Protein AF-A0A8J4WD47-F1 (afdb_monomer_lite)

Sequence (115 aa):
MLVILFPITVGAIWGCTNVLMKYSKTNLQFIFYLLLNQCGSVLFVWGLSNLSKMVLPLANAVTLMVSALLAFCFCDERIGKSGFIGLILLCIGVFLLSGASLSPARRLKNTRNPL

Secondary structure (DSSP, 8-state):
-HHHHHHHHHHHHHHHHHHHHHT-SSHHHHHHHHHHHHHHHHHHHHHHHHS-TTHHHHHHHHHHHHHHHHHHHHS-----HHHHHHHHHHHHHHHHHHHHHHHHHHHHHHSS---

pLDDT: mean 82.19, std 11.93, range [52.97, 94.31]

Foldseek 3Di:
DCLQVQLLVLLLLLLVLVLQLVVPPDPVSNVVSVVSNVVSVVSLVVSPVPDDVLSVVLSPLSSLLNNLVCCVPPVVPDQDPVNVVVNVVSVVVNVVSVVVVCVVVVVVVCVVDDD

Radius of gyration: 17.12 Å; chains: 1; bounding box: 35×29×53 Å

Structure (mmCIF, N/CA/C/O backbone):
data_AF-A0A8J4WD47-F1
#
_entry.id   AF-A0A8J4WD47-F1
#
loop_
_atom_site.group_PDB
_atom_site.id
_atom_site.type_symbol
_atom_site.label_atom_id
_atom_site.label_alt_id
_atom_site.label_comp_id
_atom_site.label_asym_id
_atom_site.label_entity_id
_atom_site.label_seq_id
_atom_site.pdbx_PDB_ins_code
_atom_site.Cartn_x
_atom_site.Cartn_y
_atom_site.Cartn_z
_atom_site.occupancy
_atom_site.B_iso_or_equiv
_atom_site.auth_seq_id
_atom_site.auth_comp_id
_atom_site.auth_asym_id
_atom_site.auth_atom_id
_atom_site.pdbx_PDB_model_num
ATOM 1 N N . MET A 1 1 ? 1.437 -0.250 -21.209 1.00 61.16 1 MET A N 1
ATOM 2 C CA . MET A 1 1 ? 0.311 0.177 -20.349 1.00 61.16 1 MET A CA 1
ATOM 3 C C . MET A 1 1 ? 0.075 -0.807 -19.201 1.00 61.16 1 MET A C 1
ATOM 5 O O . MET A 1 1 ? 0.215 -0.401 -18.056 1.00 61.16 1 MET A O 1
ATOM 9 N N . LEU A 1 2 ? -0.155 -2.100 -19.483 1.00 69.44 2 LEU A N 1
ATOM 10 C CA . LEU A 1 2 ? -0.354 -3.157 -18.467 1.00 69.44 2 LEU A CA 1
ATOM 11 C C . LEU A 1 2 ? 0.762 -3.263 -17.411 1.00 69.44 2 LEU A C 1
ATOM 13 O O . LEU A 1 2 ? 0.465 -3.403 -16.234 1.00 69.44 2 LEU A O 1
ATOM 17 N N . VAL A 1 3 ? 2.030 -3.105 -17.807 1.00 69.44 3 VAL A N 1
ATOM 18 C CA . VAL A 1 3 ? 3.202 -3.194 -16.907 1.00 69.44 3 VAL A CA 1
ATOM 19 C C . VAL A 1 3 ? 3.177 -2.169 -15.761 1.00 69.44 3 VAL A C 1
ATOM 21 O O . VAL A 1 3 ? 3.761 -2.419 -14.715 1.00 69.44 3 VAL A O 1
ATOM 24 N N . ILE A 1 4 ? 2.504 -1.029 -15.946 1.00 74.31 4 ILE A N 1
ATOM 25 C CA . ILE A 1 4 ? 2.388 0.035 -14.934 1.00 74.31 4 ILE A CA 1
ATOM 26 C C . ILE A 1 4 ? 1.034 -0.056 -14.228 1.00 74.31 4 ILE A C 1
ATOM 28 O O . ILE A 1 4 ? 0.962 0.046 -13.009 1.00 74.31 4 ILE A O 1
ATOM 32 N N . LEU A 1 5 ? -0.040 -0.293 -14.984 1.00 81.12 5 LEU A N 1
ATOM 33 C CA . LEU A 1 5 ? -1.388 -0.382 -14.430 1.00 81.12 5 LEU A CA 1
ATOM 34 C C . LEU A 1 5 ? -1.520 -1.542 -13.430 1.00 81.12 5 LEU A C 1
ATOM 36 O O . LEU A 1 5 ? -2.116 -1.377 -12.372 1.00 81.12 5 LEU A O 1
ATOM 40 N N . PHE A 1 6 ? -0.912 -2.689 -13.736 1.00 86.94 6 PHE A N 1
ATOM 41 C CA . PHE A 1 6 ? -0.976 -3.883 -12.900 1.00 86.94 6 PHE A CA 1
ATOM 42 C C . PHE A 1 6 ? -0.421 -3.666 -11.475 1.00 86.94 6 PHE A C 1
ATOM 44 O O . PHE A 1 6 ? -1.183 -3.817 -10.518 1.00 86.94 6 PHE A O 1
ATOM 51 N N . PRO A 1 7 ? 0.844 -3.239 -11.280 1.00 86.06 7 PRO A N 1
ATOM 52 C CA . PRO A 1 7 ? 1.370 -2.960 -9.943 1.00 86.06 7 PRO A CA 1
ATOM 53 C C . PRO A 1 7 ? 0.626 -1.836 -9.215 1.00 86.06 7 PRO A C 1
ATOM 55 O O . PRO A 1 7 ? 0.540 -1.884 -7.992 1.00 86.06 7 PRO A O 1
ATOM 58 N N . ILE A 1 8 ? 0.049 -0.861 -9.932 1.00 87.88 8 ILE A N 1
ATOM 59 C CA . ILE A 1 8 ? -0.803 0.167 -9.311 1.00 87.88 8 ILE A CA 1
ATOM 60 C C . ILE A 1 8 ? -2.066 -0.469 -8.724 1.00 87.88 8 ILE A C 1
ATOM 62 O O . ILE A 1 8 ? -2.389 -0.212 -7.569 1.00 87.88 8 ILE A O 1
ATOM 66 N N . THR A 1 9 ? -2.758 -1.324 -9.484 1.00 89.31 9 THR A N 1
ATOM 67 C CA . THR A 1 9 ? -3.974 -1.994 -8.994 1.00 89.31 9 THR A CA 1
ATOM 68 C C . THR A 1 9 ? -3.692 -2.910 -7.806 1.00 89.31 9 THR A C 1
ATOM 70 O O . THR A 1 9 ? -4.371 -2.808 -6.788 1.00 89.31 9 THR A O 1
ATOM 73 N N . VAL A 1 10 ? -2.651 -3.745 -7.887 1.00 92.06 10 VAL A N 1
ATOM 74 C CA . VAL A 1 10 ? -2.255 -4.639 -6.789 1.00 92.06 10 VAL A CA 1
ATOM 75 C C . VAL A 1 10 ? -1.834 -3.840 -5.557 1.00 92.06 10 VAL A C 1
ATOM 77 O O . VAL A 1 10 ? -2.285 -4.134 -4.453 1.00 92.06 10 VAL A O 1
ATOM 80 N N . GLY A 1 11 ? -1.016 -2.802 -5.743 1.00 91.81 11 GLY A N 1
ATOM 81 C CA . GLY A 1 11 ? -0.574 -1.956 -4.642 1.00 91.81 11 GLY A CA 1
ATOM 82 C C . GLY A 1 11 ? -1.728 -1.205 -3.979 1.00 91.81 11 GLY A C 1
ATOM 83 O O . GLY A 1 11 ? -1.768 -1.100 -2.758 1.00 91.81 11 GLY A O 1
ATOM 84 N N . ALA A 1 12 ? -2.708 -0.732 -4.750 1.00 91.44 12 ALA A N 1
ATOM 85 C CA . ALA A 1 12 ? -3.899 -0.098 -4.193 1.00 91.44 12 ALA A CA 1
ATOM 86 C C . ALA A 1 12 ? -4.753 -1.089 -3.393 1.00 91.44 12 ALA A C 1
ATOM 88 O O . ALA A 1 12 ? -5.202 -0.750 -2.300 1.00 91.44 12 ALA A O 1
ATOM 89 N N . ILE A 1 13 ? -4.924 -2.317 -3.897 1.00 93.38 13 ILE A N 1
ATOM 90 C CA . ILE A 1 13 ? -5.627 -3.384 -3.176 1.00 93.38 13 ILE A CA 1
ATOM 91 C C . ILE A 1 13 ? -4.957 -3.634 -1.824 1.00 93.38 13 ILE A C 1
ATOM 93 O O . ILE A 1 13 ? -5.626 -3.507 -0.802 1.00 93.38 13 ILE A O 1
ATOM 97 N N . TRP A 1 14 ? -3.648 -3.900 -1.810 1.00 93.88 14 TRP A N 1
ATOM 98 C CA . TRP A 1 14 ? -2.892 -4.131 -0.575 1.00 93.88 14 TRP A CA 1
ATOM 99 C C . TRP A 1 14 ? -2.915 -2.934 0.371 1.00 93.88 14 TRP A C 1
ATOM 101 O O . TRP A 1 14 ? -3.086 -3.103 1.578 1.00 93.88 14 TRP A O 1
ATOM 111 N N . GLY A 1 15 ? -2.760 -1.718 -0.155 1.00 92.31 15 GLY A N 1
ATOM 112 C CA . GLY A 1 15 ? -2.773 -0.513 0.667 1.00 92.31 15 GLY A CA 1
ATOM 113 C C . GLY A 1 15 ? -4.111 -0.324 1.379 1.00 92.31 15 GLY A C 1
ATOM 114 O O . GLY A 1 15 ? -4.149 -0.056 2.580 1.00 92.31 15 GLY A O 1
ATOM 115 N N . CYS A 1 16 ? -5.212 -0.546 0.661 1.00 91.81 16 CYS A N 1
ATOM 116 C CA . CYS A 1 16 ? -6.551 -0.480 1.229 1.00 91.81 16 CYS A CA 1
ATOM 117 C C . CYS A 1 16 ? -6.804 -1.604 2.238 1.00 91.81 16 CYS A C 1
ATOM 119 O O . CYS A 1 16 ? -7.232 -1.328 3.358 1.00 91.81 16 CYS A O 1
ATOM 121 N N . THR A 1 17 ? -6.534 -2.864 1.880 1.00 93.75 17 THR A N 1
ATOM 122 C CA . THR A 1 17 ? -6.828 -4.009 2.756 1.00 93.75 17 THR A CA 1
ATOM 123 C C . THR A 1 17 ? -6.016 -3.969 4.041 1.00 93.75 17 THR A C 1
ATOM 125 O O . THR A 1 17 ? -6.570 -4.253 5.097 1.00 93.75 17 THR A O 1
ATOM 128 N N . ASN A 1 18 ? -4.743 -3.567 3.995 1.00 91.56 18 ASN A N 1
ATOM 129 C CA . ASN A 1 18 ? -3.894 -3.502 5.188 1.00 91.56 18 ASN A CA 1
ATOM 130 C C . ASN A 1 18 ? -4.414 -2.500 6.224 1.00 91.56 18 ASN A C 1
ATOM 132 O O . ASN A 1 18 ? -4.490 -2.820 7.413 1.00 91.56 18 ASN A O 1
ATOM 136 N N . VAL A 1 19 ? -4.826 -1.312 5.781 1.00 92.06 19 VAL A N 1
ATOM 137 C CA . VAL A 1 19 ? -5.423 -0.307 6.670 1.00 92.06 19 VAL A CA 1
ATOM 138 C C . VAL A 1 19 ? -6.801 -0.768 7.145 1.00 92.06 19 VAL A C 1
ATOM 140 O O . VAL A 1 19 ? -7.073 -0.759 8.342 1.00 92.06 19 VAL A O 1
ATOM 143 N N . LEU A 1 20 ? -7.663 -1.246 6.246 1.00 90.19 20 LEU A N 1
ATOM 144 C CA . LEU A 1 20 ? -9.017 -1.676 6.610 1.00 90.19 20 LEU A CA 1
ATOM 145 C C . LEU A 1 20 ? -9.028 -2.881 7.564 1.00 90.19 20 LEU A C 1
ATOM 147 O O . LEU A 1 20 ? -9.889 -2.946 8.439 1.00 90.19 20 LEU A O 1
ATOM 151 N N . MET A 1 21 ? -8.058 -3.796 7.459 1.00 91.44 21 MET A N 1
ATOM 152 C CA . MET A 1 21 ? -7.863 -4.879 8.429 1.00 91.44 21 MET A CA 1
ATOM 153 C C . MET A 1 21 ? -7.537 -4.332 9.821 1.00 91.44 21 MET A C 1
ATOM 155 O O . MET A 1 21 ? -8.162 -4.756 10.792 1.00 91.44 21 MET A O 1
ATOM 159 N N . LYS A 1 22 ? -6.607 -3.371 9.920 1.00 89.12 22 LYS A N 1
ATOM 160 C CA . LYS A 1 22 ? -6.221 -2.731 11.191 1.00 89.12 22 LYS A CA 1
ATOM 161 C C . LYS A 1 22 ? -7.406 -2.042 11.877 1.00 89.12 22 LYS A C 1
ATOM 163 O O . LYS A 1 22 ? -7.498 -2.078 13.099 1.00 89.12 22 LYS A O 1
ATOM 168 N N . TYR A 1 23 ? -8.309 -1.441 11.102 1.00 88.31 23 TYR A N 1
ATOM 169 C CA . TYR A 1 23 ? -9.478 -0.710 11.610 1.00 88.31 23 TYR A CA 1
ATOM 170 C C . TYR A 1 23 ? -10.789 -1.509 11.570 1.00 88.31 23 TYR A C 1
ATOM 172 O O . TYR A 1 23 ? -11.873 -0.950 11.767 1.00 88.31 23 TYR A O 1
ATOM 180 N N . SER A 1 24 ? -10.715 -2.816 11.319 1.00 89.88 24 SER A N 1
ATOM 181 C CA . SER A 1 24 ? -11.892 -3.675 11.271 1.00 89.88 24 SER A CA 1
ATOM 182 C C . SER A 1 24 ? -12.566 -3.769 12.642 1.00 89.88 24 SER A C 1
ATOM 184 O O . SER A 1 24 ? -11.908 -3.999 13.654 1.00 89.88 24 SER A O 1
ATOM 186 N N . LYS A 1 25 ? -13.897 -3.635 12.681 1.00 91.06 25 LYS A N 1
ATOM 187 C CA . LYS A 1 25 ? -14.680 -3.701 13.931 1.00 91.06 25 LYS A CA 1
ATOM 188 C C . LYS A 1 25 ? -15.217 -5.098 14.228 1.00 91.06 25 LYS A C 1
ATOM 190 O O . LYS A 1 25 ? -15.674 -5.364 15.334 1.00 91.06 25 LYS A O 1
ATOM 195 N N . THR A 1 26 ? -15.207 -5.980 13.230 1.00 94.31 26 THR A N 1
ATOM 196 C CA . THR A 1 26 ? -15.754 -7.335 13.331 1.00 94.31 26 THR A CA 1
ATOM 197 C C . THR A 1 26 ? -14.818 -8.353 12.691 1.00 94.31 26 THR A C 1
ATOM 199 O O . THR A 1 26 ? -14.072 -8.044 11.757 1.00 94.31 26 THR A O 1
ATOM 202 N N . ASN A 1 27 ? -14.899 -9.599 13.158 1.00 92.94 27 ASN A N 1
ATOM 203 C CA . ASN A 1 27 ? -14.113 -10.704 12.608 1.00 92.94 27 ASN A CA 1
ATOM 204 C C . ASN A 1 27 ? -14.475 -10.995 11.142 1.00 92.94 27 ASN A C 1
ATOM 206 O O . ASN A 1 27 ? -13.591 -11.291 10.347 1.00 92.94 27 ASN A O 1
ATOM 210 N N . LEU A 1 28 ? -15.749 -10.848 10.754 1.00 91.94 28 LEU A N 1
ATOM 211 C CA . LEU A 1 28 ? -16.187 -11.042 9.365 1.00 91.94 28 LEU A CA 1
ATOM 212 C C . LEU A 1 28 ? -15.588 -10.003 8.410 1.00 91.94 28 LEU A C 1
ATOM 214 O O . LEU A 1 28 ? -15.112 -10.369 7.339 1.00 91.94 28 LEU A O 1
ATOM 218 N N . GLN A 1 29 ? -15.560 -8.727 8.805 1.00 90.00 29 GLN A N 1
ATOM 219 C CA . GLN A 1 29 ? -14.904 -7.675 8.019 1.00 90.00 29 GLN A CA 1
ATOM 220 C C . GLN A 1 29 ? -13.401 -7.939 7.883 1.00 90.00 29 GLN A C 1
ATOM 222 O O . GLN A 1 29 ? -12.855 -7.826 6.789 1.00 90.00 29 GLN A O 1
ATOM 227 N N . PHE A 1 30 ? -12.745 -8.366 8.966 1.00 92.12 30 PHE A N 1
ATOM 228 C CA . PHE A 1 30 ? -11.323 -8.703 8.939 1.00 92.12 30 PHE A CA 1
ATOM 229 C C . PHE A 1 30 ? -11.042 -9.863 7.976 1.00 92.12 30 PHE A C 1
ATOM 231 O O . PHE A 1 30 ? -10.171 -9.744 7.119 1.00 92.12 30 PHE A O 1
ATOM 238 N N . ILE A 1 31 ? -11.817 -10.951 8.065 1.00 94.00 31 ILE A N 1
ATOM 239 C CA . ILE A 1 31 ? -11.694 -12.111 7.169 1.00 94.00 31 ILE A CA 1
ATOM 240 C C . ILE A 1 31 ? -11.927 -11.696 5.715 1.00 94.00 31 ILE A C 1
ATOM 242 O O . ILE A 1 31 ? -11.176 -12.114 4.837 1.00 94.00 31 ILE A O 1
ATOM 246 N N . PHE A 1 32 ? -12.921 -10.848 5.449 1.00 93.12 32 PHE A N 1
ATOM 247 C CA . PHE A 1 32 ? -13.175 -10.342 4.103 1.00 93.12 32 PHE A CA 1
ATOM 248 C C . PHE A 1 32 ? -11.961 -9.589 3.538 1.00 93.12 32 PHE A C 1
ATOM 250 O O . PHE A 1 32 ? -11.496 -9.907 2.441 1.00 93.12 32 PHE A O 1
ATOM 257 N N . TYR A 1 33 ? -11.396 -8.641 4.293 1.00 92.50 33 TYR A N 1
ATOM 258 C CA . TYR A 1 33 ? -10.209 -7.903 3.854 1.00 92.50 33 TYR A CA 1
ATOM 259 C C . TYR A 1 33 ? -8.968 -8.794 3.741 1.00 92.50 33 TYR A C 1
ATOM 261 O O . TYR A 1 33 ? -8.159 -8.590 2.838 1.00 92.50 33 TYR A O 1
ATOM 269 N N . LEU A 1 34 ? -8.845 -9.813 4.593 1.00 92.06 34 LEU A N 1
ATOM 270 C CA . LEU A 1 34 ? -7.778 -10.806 4.523 1.00 92.06 34 LEU A CA 1
ATOM 271 C C . LEU A 1 34 ? -7.867 -11.636 3.236 1.00 92.06 34 LEU A C 1
ATOM 273 O O . LEU A 1 34 ? -6.862 -11.806 2.551 1.00 92.06 34 LEU A O 1
ATOM 277 N N . LEU A 1 35 ? -9.058 -12.119 2.871 1.00 92.31 35 LEU A N 1
ATOM 278 C CA . LEU A 1 35 ? -9.263 -12.859 1.622 1.00 92.31 35 LEU A CA 1
ATOM 279 C C . LEU A 1 35 ? -8.935 -11.989 0.407 1.00 92.31 35 LEU A C 1
ATOM 281 O O . LEU A 1 35 ? -8.230 -12.429 -0.501 1.00 92.31 35 LEU A O 1
ATOM 285 N N . LEU A 1 36 ? -9.376 -10.732 0.420 1.00 90.38 36 LEU A N 1
ATOM 286 C CA . LEU A 1 36 ? -9.114 -9.783 -0.658 1.00 90.38 36 LEU A CA 1
ATOM 287 C C . LEU A 1 36 ? -7.612 -9.450 -0.772 1.00 90.38 36 LEU A C 1
ATOM 289 O O . LEU A 1 36 ? -7.075 -9.373 -1.879 1.00 90.38 36 LEU A O 1
ATOM 293 N N . ASN A 1 37 ? -6.909 -9.369 0.362 1.00 92.94 37 ASN A N 1
ATOM 294 C CA . ASN A 1 37 ? -5.453 -9.236 0.420 1.00 92.94 37 ASN A CA 1
ATOM 295 C C . ASN A 1 37 ? -4.735 -10.444 -0.213 1.00 92.94 37 ASN A C 1
ATOM 297 O O . ASN A 1 37 ? -3.767 -10.268 -0.957 1.00 92.94 37 ASN A O 1
ATOM 301 N N . GLN A 1 38 ? -5.233 -11.665 0.021 1.00 92.50 38 GLN A N 1
ATOM 302 C CA . GLN A 1 38 ? -4.667 -12.882 -0.573 1.00 92.50 38 GLN A CA 1
ATOM 303 C C . GLN A 1 38 ? -4.938 -13.003 -2.073 1.00 92.50 38 GLN A C 1
ATOM 305 O O . GLN A 1 38 ? -4.050 -13.420 -2.820 1.00 92.50 38 GLN A O 1
ATOM 310 N N . CYS A 1 39 ? -6.106 -12.564 -2.546 1.00 91.38 39 CYS A N 1
ATOM 311 C CA . CYS A 1 39 ? -6.359 -12.422 -3.982 1.00 91.38 39 CYS A CA 1
ATOM 312 C C . CYS A 1 39 ? -5.344 -11.466 -4.632 1.00 91.38 39 CYS A C 1
ATOM 314 O O . CYS A 1 39 ? -4.822 -11.754 -5.712 1.00 91.38 39 CYS A O 1
ATOM 316 N N . GLY A 1 40 ? -5.005 -10.368 -3.945 1.00 88.81 40 GLY A N 1
ATOM 317 C CA . GLY A 1 40 ? -3.936 -9.453 -4.349 1.00 88.81 40 GLY A CA 1
ATOM 318 C C . GLY A 1 40 ? -2.579 -10.148 -4.499 1.00 88.81 40 GLY A C 1
ATOM 319 O O . GLY A 1 40 ? -1.896 -9.928 -5.497 1.00 88.81 40 GLY A O 1
ATOM 320 N N . SER A 1 41 ? -2.220 -11.045 -3.577 1.00 90.50 41 SER A N 1
ATOM 321 C CA . SER A 1 41 ? -0.972 -11.825 -3.634 1.00 90.50 41 SER A CA 1
ATOM 322 C C . SER A 1 41 ? -0.915 -12.778 -4.834 1.00 90.50 41 SER A C 1
ATOM 324 O O . SER A 1 41 ? 0.118 -12.872 -5.496 1.00 90.50 41 SER A O 1
ATOM 326 N N . VAL A 1 42 ? -2.018 -13.463 -5.156 1.00 91.44 42 VAL A N 1
ATOM 327 C CA . VAL A 1 42 ? -2.086 -14.361 -6.326 1.00 91.44 42 VAL A CA 1
ATOM 328 C C . VAL A 1 42 ? -1.920 -13.571 -7.624 1.00 91.44 42 VAL A C 1
ATOM 330 O O . VAL A 1 42 ? -1.108 -13.939 -8.477 1.00 91.44 42 VAL A O 1
ATOM 333 N N . LEU A 1 43 ? -2.634 -12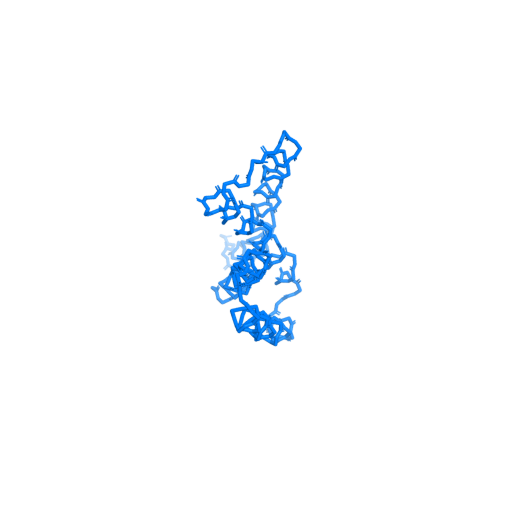.446 -7.746 1.00 87.75 43 LEU A N 1
ATOM 334 C CA . LEU A 1 43 ? -2.462 -11.514 -8.861 1.00 87.75 43 LEU A CA 1
ATOM 335 C C . LEU A 1 43 ? -1.009 -11.033 -8.935 1.00 87.75 43 LEU A C 1
ATOM 337 O O . LEU A 1 43 ? -0.386 -11.097 -9.993 1.00 87.75 43 LEU A O 1
ATOM 341 N N . PHE A 1 44 ? -0.428 -10.616 -7.815 1.00 89.25 44 PHE A N 1
ATOM 342 C CA . PHE A 1 44 ? 0.946 -10.136 -7.761 1.00 89.25 44 PHE A CA 1
ATOM 343 C C . PHE A 1 44 ? 1.959 -11.153 -8.303 1.00 89.25 44 PHE A C 1
ATOM 345 O O . PHE A 1 44 ? 2.772 -10.799 -9.159 1.00 89.25 44 PHE A O 1
ATOM 352 N N . VAL A 1 45 ? 1.881 -12.414 -7.863 1.00 90.31 45 VAL A N 1
ATOM 353 C CA . VAL A 1 45 ? 2.763 -13.495 -8.334 1.00 90.31 45 VAL A CA 1
ATOM 354 C C . VAL A 1 45 ? 2.597 -13.723 -9.836 1.00 90.31 45 VAL A C 1
ATOM 356 O O . VAL A 1 45 ? 3.597 -13.827 -10.547 1.00 90.31 45 VAL A O 1
ATOM 359 N N . TRP A 1 46 ? 1.359 -13.712 -10.339 1.00 89.06 46 TRP A N 1
ATOM 360 C CA . TRP A 1 46 ? 1.094 -13.806 -11.776 1.00 89.06 46 TRP A CA 1
ATOM 361 C C . TRP A 1 46 ? 1.694 -12.629 -12.563 1.00 89.06 46 TRP A C 1
ATOM 363 O O . TRP A 1 46 ? 2.273 -12.818 -13.635 1.00 89.06 46 TRP A O 1
ATOM 373 N N . GLY A 1 47 ? 1.611 -11.406 -12.035 1.00 84.94 47 GLY A N 1
ATOM 374 C CA . GLY A 1 47 ? 2.247 -10.238 -12.646 1.00 84.94 47 GLY A CA 1
ATOM 375 C C . GLY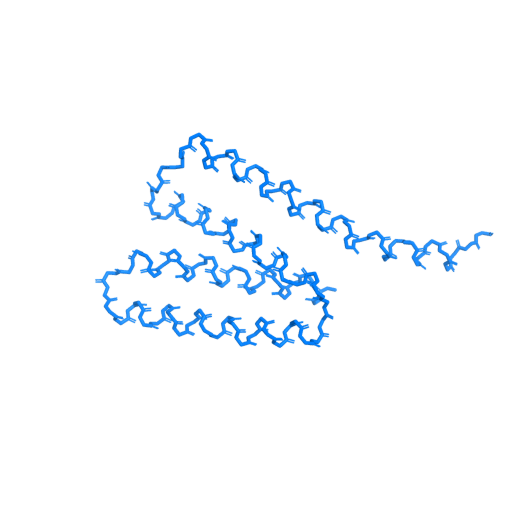 A 1 47 ? 3.771 -10.339 -12.641 1.00 84.94 47 GLY A C 1
ATOM 376 O O . GLY A 1 47 ? 4.421 -9.968 -13.617 1.00 84.94 47 GLY A O 1
ATOM 377 N N . LEU A 1 48 ? 4.349 -10.882 -11.572 1.00 85.88 48 LEU A N 1
ATOM 378 C CA . LEU A 1 48 ? 5.792 -11.054 -11.428 1.00 85.88 48 LEU A CA 1
ATOM 379 C C . LEU A 1 48 ? 6.348 -12.117 -12.388 1.00 85.88 48 LEU A C 1
ATOM 381 O O . LEU A 1 48 ? 7.457 -11.944 -12.894 1.00 85.88 48 LEU A O 1
ATOM 385 N N . SER A 1 49 ? 5.574 -13.167 -12.687 1.00 86.44 49 SER A N 1
ATOM 386 C CA . SER A 1 49 ? 5.959 -14.208 -13.649 1.00 86.44 49 SER A CA 1
ATOM 387 C C . SER A 1 49 ? 5.813 -13.783 -15.114 1.00 86.44 49 SER A C 1
ATOM 389 O O . SER A 1 49 ? 6.559 -14.277 -15.953 1.00 86.44 49 SER A O 1
ATOM 391 N N . ASN A 1 50 ? 4.867 -12.891 -15.435 1.00 82.62 50 ASN A N 1
ATOM 392 C CA . ASN A 1 50 ? 4.508 -12.566 -16.826 1.00 82.62 50 ASN A CA 1
ATOM 393 C C . ASN A 1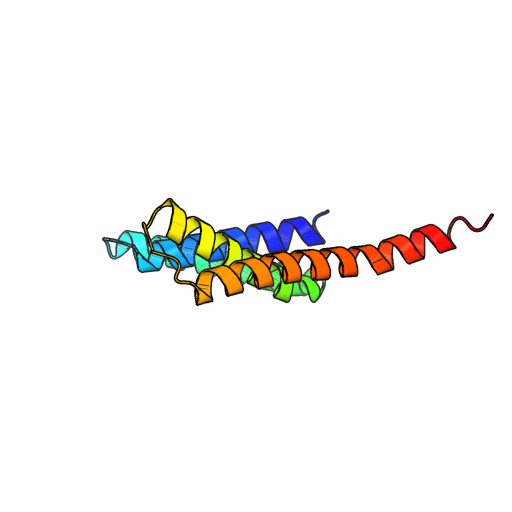 50 ? 4.949 -11.172 -17.303 1.00 82.62 50 ASN A C 1
ATOM 395 O O . ASN A 1 50 ? 4.921 -10.902 -18.503 1.00 82.62 50 ASN A O 1
ATOM 399 N N . LEU A 1 51 ? 5.309 -10.262 -16.393 1.00 83.12 51 LEU A N 1
ATOM 400 C CA . LEU A 1 51 ? 5.669 -8.882 -16.731 1.00 83.12 51 LEU A CA 1
ATOM 401 C C . LEU A 1 51 ? 7.159 -8.628 -16.453 1.00 83.12 51 LEU A C 1
ATOM 403 O O . LEU A 1 51 ? 8.027 -9.245 -17.059 1.00 83.12 51 LEU A O 1
ATOM 407 N N . SER A 1 52 ? 7.482 -7.678 -15.573 1.00 80.94 52 SER A N 1
ATOM 408 C CA . SER A 1 52 ? 8.860 -7.296 -15.264 1.00 80.94 52 SER A CA 1
ATOM 409 C C . SER A 1 52 ? 9.121 -7.345 -13.764 1.00 80.94 52 SER A C 1
ATOM 411 O O . SER A 1 52 ? 8.224 -7.125 -12.953 1.00 80.94 52 SER A O 1
ATOM 413 N N . LYS A 1 53 ? 10.385 -7.531 -13.373 1.00 80.94 53 LYS A N 1
ATOM 414 C CA . LYS A 1 53 ? 10.804 -7.481 -11.959 1.00 80.94 53 LYS A CA 1
ATOM 415 C C . LYS A 1 53 ? 10.511 -6.132 -11.290 1.00 80.94 53 LYS A C 1
ATOM 417 O O . LYS A 1 53 ? 10.470 -6.045 -10.070 1.00 80.94 53 LYS A O 1
ATOM 422 N N . MET A 1 54 ? 10.277 -5.088 -12.086 1.00 76.62 54 MET A N 1
ATOM 423 C CA . 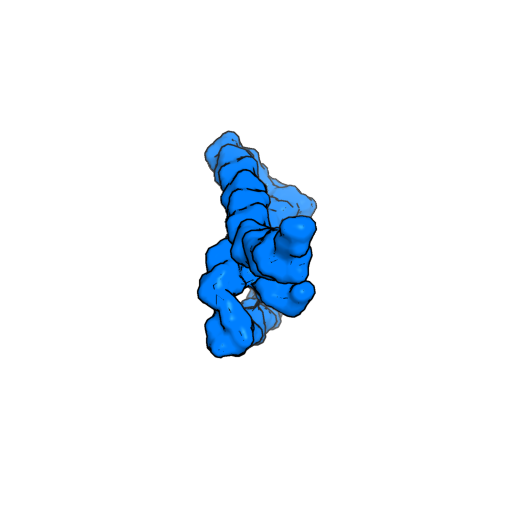MET A 1 54 ? 9.920 -3.754 -11.615 1.00 76.62 54 MET A CA 1
ATOM 424 C C . MET A 1 54 ? 8.508 -3.689 -11.002 1.00 76.62 54 MET A C 1
ATOM 426 O O . MET A 1 54 ? 8.209 -2.760 -10.253 1.00 76.62 54 MET A O 1
ATOM 430 N N . VAL A 1 55 ? 7.657 -4.687 -11.267 1.00 83.38 55 VAL A N 1
ATOM 431 C CA . VAL A 1 55 ? 6.311 -4.802 -10.679 1.00 83.38 55 VAL A CA 1
ATOM 432 C C . VAL A 1 55 ? 6.375 -4.846 -9.148 1.00 83.38 55 VAL A C 1
ATOM 434 O O . VAL A 1 55 ? 5.559 -4.204 -8.497 1.00 83.38 55 VAL A O 1
ATOM 437 N N . LEU A 1 56 ? 7.378 -5.517 -8.568 1.00 85.69 56 LEU A N 1
ATOM 438 C CA . LEU A 1 56 ? 7.554 -5.639 -7.114 1.00 85.69 56 LEU A CA 1
ATOM 439 C C . LEU A 1 56 ? 7.798 -4.298 -6.401 1.00 85.69 56 LEU A C 1
ATOM 441 O O . LEU A 1 56 ? 6.978 -3.918 -5.562 1.00 85.69 56 LEU A O 1
ATOM 445 N N . PRO A 1 57 ? 8.880 -3.556 -6.703 1.00 86.19 57 PRO A N 1
ATOM 446 C CA . PRO A 1 57 ? 9.145 -2.290 -6.029 1.00 86.19 57 PRO A CA 1
ATOM 447 C C . PRO A 1 57 ? 8.050 -1.251 -6.294 1.00 86.19 57 PRO A C 1
ATOM 449 O O . PRO A 1 57 ? 7.753 -0.450 -5.410 1.00 86.19 57 PRO A O 1
ATOM 452 N N . LEU A 1 58 ? 7.405 -1.286 -7.467 1.00 85.56 58 LEU A N 1
ATOM 453 C CA . LEU A 1 58 ? 6.322 -0.358 -7.786 1.00 85.56 58 LEU A CA 1
ATOM 454 C C . LEU A 1 58 ? 5.039 -0.667 -6.994 1.00 85.56 58 LEU A C 1
ATOM 456 O O . LEU A 1 58 ? 4.457 0.250 -6.418 1.00 85.56 58 LEU A O 1
ATOM 460 N N . ALA A 1 59 ? 4.625 -1.937 -6.901 1.00 90.00 59 ALA A N 1
ATOM 461 C CA . ALA A 1 59 ? 3.450 -2.337 -6.120 1.00 90.00 59 ALA A CA 1
ATOM 462 C C . ALA A 1 59 ? 3.626 -2.038 -4.623 1.00 90.00 59 ALA A C 1
ATOM 464 O O . ALA A 1 59 ? 2.707 -1.522 -3.984 1.00 90.00 59 ALA A O 1
ATOM 465 N N . ASN A 1 60 ? 4.821 -2.278 -4.072 1.00 89.88 60 ASN A N 1
ATOM 466 C CA . ASN A 1 60 ? 5.126 -1.954 -2.676 1.00 89.88 60 ASN A CA 1
ATOM 467 C C . ASN A 1 60 ? 5.076 -0.448 -2.403 1.00 89.88 60 ASN A C 1
ATOM 469 O O . ASN A 1 60 ? 4.520 -0.021 -1.392 1.00 89.88 60 ASN A O 1
ATOM 473 N N . ALA A 1 61 ? 5.610 0.374 -3.307 1.00 89.19 61 ALA A N 1
ATOM 474 C CA . ALA A 1 61 ? 5.553 1.819 -3.140 1.00 89.19 61 ALA A CA 1
ATOM 475 C C . ALA A 1 61 ? 4.105 2.340 -3.206 1.00 89.19 61 ALA A C 1
ATOM 477 O O . ALA A 1 61 ? 3.695 3.124 -2.354 1.00 89.19 61 ALA A O 1
ATOM 478 N N . VAL A 1 62 ? 3.289 1.846 -4.144 1.00 89.06 62 VAL A N 1
ATOM 479 C CA . VAL A 1 62 ? 1.858 2.198 -4.208 1.00 89.06 62 VAL A CA 1
ATOM 480 C C . VAL A 1 62 ? 1.112 1.728 -2.957 1.00 89.06 62 VAL A C 1
ATOM 482 O O . VAL A 1 62 ? 0.302 2.484 -2.427 1.00 89.06 62 VAL A O 1
ATOM 485 N N . THR A 1 63 ? 1.429 0.538 -2.436 1.00 92.88 63 THR A N 1
ATOM 486 C CA . THR A 1 63 ? 0.854 0.015 -1.182 1.00 92.88 63 THR A CA 1
ATOM 487 C C . THR A 1 63 ? 1.061 0.992 -0.036 1.00 92.88 63 THR A C 1
ATOM 489 O O . THR A 1 63 ? 0.101 1.361 0.641 1.00 92.88 63 THR A O 1
ATOM 492 N N . LEU A 1 64 ? 2.296 1.457 0.162 1.00 90.62 64 LEU A N 1
ATOM 493 C CA . LEU A 1 64 ? 2.630 2.400 1.228 1.00 90.62 64 LEU A CA 1
ATOM 494 C C . LEU A 1 64 ? 1.959 3.764 1.027 1.00 90.62 64 LEU A C 1
ATOM 496 O O . LEU A 1 64 ? 1.449 4.336 1.988 1.00 90.62 64 LEU A O 1
ATOM 500 N N . MET A 1 65 ? 1.906 4.259 -0.213 1.00 89.38 65 MET A N 1
ATOM 501 C CA . MET A 1 65 ? 1.255 5.529 -0.540 1.00 89.38 65 MET A CA 1
ATOM 502 C C . MET A 1 65 ? -0.241 5.482 -0.223 1.00 89.38 65 MET A C 1
ATOM 504 O O . MET A 1 65 ? -0.758 6.351 0.474 1.00 89.38 65 MET A O 1
ATOM 508 N N . VAL A 1 66 ? -0.928 4.444 -0.703 1.00 90.50 66 VAL A N 1
ATOM 509 C CA . VAL A 1 66 ? -2.366 4.258 -0.485 1.00 90.50 66 VAL A CA 1
ATOM 510 C C . VAL A 1 66 ? -2.659 4.014 0.992 1.00 90.50 66 VAL A C 1
ATOM 512 O O . VAL A 1 66 ? -3.600 4.600 1.514 1.00 90.50 66 VAL A O 1
ATOM 515 N N . SER A 1 67 ? -1.822 3.239 1.688 1.00 91.25 67 SER A N 1
ATOM 516 C CA . SER A 1 67 ? -1.966 3.018 3.133 1.00 91.25 67 SER A CA 1
ATOM 517 C C . SER A 1 67 ? -1.883 4.331 3.912 1.00 91.25 67 SER A C 1
ATOM 519 O O . SER A 1 67 ? -2.733 4.608 4.753 1.00 91.25 67 SER A O 1
ATOM 521 N N . ALA A 1 68 ? -0.881 5.163 3.611 1.00 87.62 68 ALA A N 1
ATOM 522 C CA . ALA A 1 68 ? -0.685 6.444 4.280 1.00 87.62 68 ALA A CA 1
ATOM 523 C C . ALA A 1 68 ? -1.837 7.420 4.000 1.00 87.62 68 ALA A C 1
ATOM 525 O O . ALA A 1 68 ? -2.347 8.043 4.928 1.00 87.62 68 ALA A O 1
ATOM 526 N N . LEU A 1 69 ? -2.278 7.519 2.741 1.00 87.88 69 LEU A N 1
ATOM 527 C CA . LEU A 1 69 ? -3.408 8.370 2.360 1.00 87.88 69 LEU A CA 1
ATOM 528 C C . LEU A 1 69 ? -4.709 7.909 3.019 1.00 87.88 69 LEU A C 1
ATOM 530 O O . LEU A 1 69 ? -5.451 8.731 3.547 1.00 87.88 69 LEU A O 1
ATOM 534 N N . LEU A 1 70 ? -4.981 6.603 3.024 1.00 90.44 70 LEU A N 1
ATOM 535 C CA . LEU A 1 70 ? -6.215 6.065 3.586 1.00 90.44 70 LEU A CA 1
ATOM 536 C C . LEU A 1 70 ? -6.249 6.218 5.112 1.00 90.44 70 LEU A C 1
ATOM 538 O O . LEU A 1 70 ? -7.257 6.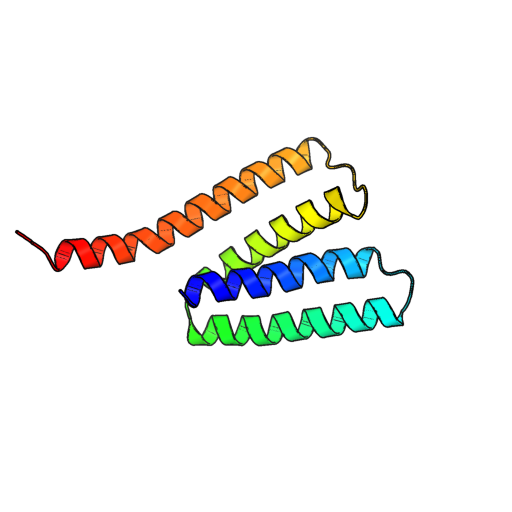668 5.649 1.00 90.44 70 LEU A O 1
ATOM 542 N N . ALA A 1 71 ? -5.144 5.921 5.801 1.00 86.50 71 ALA A N 1
ATOM 543 C CA . ALA A 1 71 ? -5.040 6.102 7.248 1.00 86.50 71 ALA A CA 1
ATOM 544 C C . ALA A 1 71 ? -5.186 7.580 7.657 1.00 86.50 71 ALA A C 1
ATOM 546 O O . ALA A 1 71 ? -5.875 7.891 8.629 1.00 86.50 71 ALA A O 1
ATOM 547 N N . PHE A 1 72 ? -4.601 8.495 6.878 1.00 85.38 72 PHE A N 1
ATOM 548 C CA . PHE A 1 72 ? -4.734 9.932 7.104 1.00 85.38 72 PHE A CA 1
ATOM 549 C C . PHE A 1 72 ? -6.161 10.438 6.853 1.00 85.38 72 PHE A C 1
ATOM 551 O O . PHE A 1 72 ? -6.703 11.168 7.677 1.00 85.38 72 PHE A O 1
ATOM 558 N N . CYS A 1 73 ? -6.785 10.051 5.736 1.00 84.31 73 CYS A N 1
ATOM 559 C CA . CYS A 1 73 ? -8.098 10.570 5.345 1.00 84.31 73 CYS A CA 1
ATOM 560 C C . CYS A 1 73 ? -9.270 9.929 6.100 1.00 84.31 73 CYS A C 1
ATOM 562 O O . CYS A 1 73 ? -10.227 10.626 6.423 1.00 84.31 73 CYS A O 1
ATOM 564 N N . PHE A 1 74 ? -9.235 8.615 6.340 1.00 83.88 74 PHE A N 1
ATOM 565 C CA . PHE A 1 74 ? -10.388 7.861 6.857 1.00 83.88 74 PHE A CA 1
ATOM 566 C C . PHE A 1 74 ? -10.236 7.414 8.308 1.00 83.88 74 PHE A C 1
ATOM 568 O O . PHE A 1 74 ? -11.241 7.134 8.959 1.00 83.88 74 PHE A O 1
ATOM 575 N N . CYS A 1 75 ? -9.008 7.326 8.817 1.00 81.94 75 CYS A N 1
ATOM 576 C CA . CYS A 1 75 ? -8.747 6.794 10.153 1.00 81.94 75 CYS A CA 1
ATOM 577 C C . CYS A 1 75 ? -8.238 7.851 11.144 1.00 81.94 75 CYS A C 1
ATOM 579 O O . CYS A 1 75 ? -7.923 7.494 12.278 1.00 81.94 75 CYS A O 1
ATOM 581 N N . ASP A 1 76 ? -8.164 9.120 10.714 1.00 80.56 76 ASP A N 1
ATOM 582 C CA . ASP A 1 76 ? -7.644 10.276 11.470 1.00 80.56 76 ASP A CA 1
ATOM 583 C C . ASP A 1 76 ? -6.287 9.978 12.139 1.00 80.56 76 ASP A C 1
ATOM 585 O O . ASP A 1 76 ? -5.956 10.452 13.230 1.00 80.56 76 ASP A O 1
ATOM 589 N N . GLU A 1 77 ? -5.483 9.130 11.487 1.00 80.38 77 GLU A N 1
ATOM 590 C CA . GLU A 1 77 ? -4.183 8.742 12.006 1.00 80.38 77 GLU A CA 1
ATOM 591 C C . GLU A 1 77 ? -3.219 9.915 11.782 1.00 80.38 77 GLU A C 1
ATOM 593 O O . GLU A 1 77 ? -2.834 10.248 10.658 1.00 80.38 77 GLU A O 1
ATOM 598 N N . ARG A 1 78 ? -2.868 10.600 12.877 1.00 77.50 78 ARG A N 1
ATOM 599 C CA . ARG A 1 78 ? -1.969 11.759 12.860 1.00 77.50 78 ARG A CA 1
ATOM 600 C C . ARG A 1 78 ? -0.591 11.331 12.354 1.00 77.50 78 ARG A C 1
ATOM 602 O O . ARG A 1 78 ? 0.189 10.707 13.072 1.00 77.50 78 ARG A O 1
ATOM 609 N N . ILE A 1 79 ? -0.266 11.721 11.125 1.00 76.56 79 ILE A N 1
ATOM 610 C CA . ILE A 1 79 ? 1.067 11.521 10.557 1.00 76.56 79 ILE A CA 1
ATOM 611 C C . ILE A 1 79 ? 2.054 12.440 11.293 1.00 76.56 79 ILE A C 1
ATOM 613 O O . ILE A 1 79 ? 2.013 13.663 11.161 1.00 76.56 79 ILE A O 1
ATOM 617 N N . GLY A 1 80 ? 2.956 11.853 12.083 1.00 82.25 80 GLY A N 1
ATOM 618 C CA . GLY A 1 80 ? 4.053 12.582 12.723 1.00 82.25 80 GLY A CA 1
ATOM 619 C C . GLY A 1 80 ? 5.084 13.111 11.714 1.00 82.25 80 GLY A C 1
ATOM 620 O O . GLY A 1 80 ? 5.095 12.723 10.546 1.00 82.25 80 GLY A O 1
ATOM 621 N N . LYS A 1 81 ? 6.015 13.961 12.172 1.00 84.25 81 LYS A N 1
ATOM 622 C CA . LYS A 1 81 ? 7.055 14.574 11.314 1.00 84.25 81 LYS A CA 1
ATOM 623 C C . LYS A 1 81 ? 7.854 13.541 10.503 1.00 84.25 81 LYS A C 1
ATOM 625 O O . LYS A 1 81 ? 8.117 13.753 9.324 1.00 84.25 81 LYS A O 1
ATOM 630 N N . SER A 1 82 ? 8.196 12.407 11.117 1.00 82.69 82 SER A N 1
ATOM 631 C CA . SER A 1 82 ? 8.883 11.287 10.460 1.00 82.69 82 SER A CA 1
ATOM 632 C C . SER A 1 82 ? 8.030 10.615 9.378 1.00 82.69 82 SER A C 1
ATOM 634 O O . SER A 1 82 ? 8.549 10.279 8.317 1.00 82.69 82 SER A O 1
ATOM 636 N N . GLY A 1 83 ? 6.723 10.467 9.605 1.00 82.69 83 GLY A N 1
ATOM 637 C CA . GLY A 1 83 ? 5.796 9.907 8.621 1.00 82.69 83 GLY A CA 1
ATOM 638 C C . GLY A 1 83 ? 5.625 10.810 7.398 1.00 82.69 83 GLY A C 1
ATOM 639 O O . GLY A 1 83 ? 5.592 10.317 6.274 1.00 82.69 83 GLY A 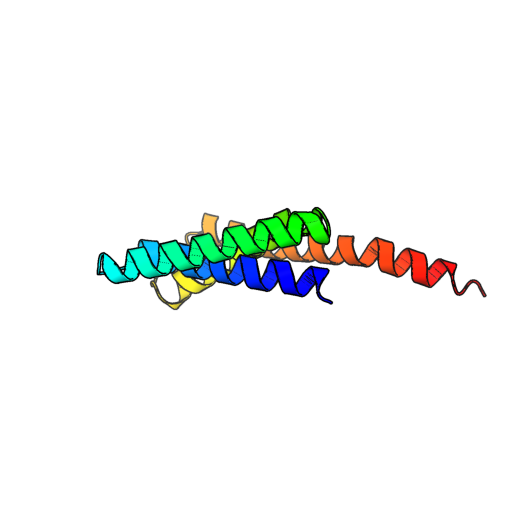O 1
ATOM 640 N N . PHE A 1 84 ? 5.610 12.131 7.595 1.00 82.69 84 PHE A N 1
ATOM 641 C CA . PHE A 1 84 ? 5.523 13.090 6.491 1.00 82.69 84 PHE A CA 1
ATOM 642 C C . PHE A 1 84 ? 6.784 13.074 5.615 1.00 82.69 84 PHE A C 1
ATOM 644 O O . PHE A 1 84 ? 6.690 13.029 4.390 1.00 82.69 84 PHE A O 1
ATOM 651 N N . ILE A 1 85 ? 7.968 13.022 6.240 1.00 89.25 85 ILE A N 1
ATOM 652 C CA . ILE A 1 85 ? 9.246 12.830 5.533 1.00 89.25 85 ILE A CA 1
ATOM 653 C C . ILE A 1 85 ? 9.228 11.512 4.750 1.00 89.25 85 ILE A C 1
ATOM 655 O O . ILE A 1 85 ? 9.620 11.486 3.583 1.00 89.25 85 ILE A O 1
ATOM 659 N N . GLY A 1 86 ? 8.722 10.438 5.364 1.00 86.19 86 GLY A N 1
ATOM 660 C CA . GLY A 1 86 ? 8.545 9.143 4.710 1.00 86.19 86 GLY A CA 1
ATOM 661 C C . GLY A 1 86 ? 7.659 9.226 3.467 1.00 86.19 86 GLY A C 1
ATOM 662 O O . GLY A 1 86 ? 8.043 8.712 2.420 1.00 86.19 86 GLY A O 1
ATOM 663 N N . LEU A 1 87 ? 6.524 9.927 3.544 1.00 84.38 87 LEU A N 1
ATOM 664 C CA . LEU A 1 87 ? 5.610 10.110 2.414 1.00 84.38 87 LEU A CA 1
ATOM 665 C C . LEU A 1 87 ? 6.260 10.892 1.262 1.00 84.38 87 LEU A C 1
ATOM 667 O O . LEU A 1 87 ? 6.121 10.500 0.105 1.00 84.38 87 LEU A O 1
ATOM 671 N N . ILE A 1 88 ? 7.017 11.953 1.562 1.00 86.81 88 ILE A N 1
ATOM 672 C CA . ILE A 1 88 ? 7.760 12.713 0.543 1.00 86.81 88 ILE A CA 1
ATOM 673 C C . ILE A 1 88 ? 8.808 11.826 -0.138 1.00 86.81 88 ILE A C 1
ATOM 675 O O . ILE A 1 88 ? 8.853 11.770 -1.369 1.00 86.81 88 ILE A O 1
ATOM 679 N N . LEU A 1 89 ? 9.626 11.108 0.642 1.00 87.81 89 LEU A N 1
ATOM 680 C CA . LEU A 1 89 ? 10.623 10.179 0.098 1.00 87.81 89 LEU A CA 1
ATOM 681 C C . LEU A 1 89 ? 9.970 9.109 -0.779 1.00 87.81 89 LEU A C 1
ATOM 683 O O . LEU A 1 89 ? 10.518 8.749 -1.820 1.00 87.81 89 LEU A O 1
ATOM 687 N N . LEU A 1 90 ? 8.797 8.622 -0.377 1.00 86.31 90 LEU A N 1
ATOM 688 C CA . LEU A 1 90 ? 8.040 7.630 -1.122 1.00 86.31 90 LEU A CA 1
ATOM 689 C C . LEU A 1 90 ? 7.571 8.176 -2.478 1.00 86.31 90 LEU A C 1
ATOM 691 O O . LEU A 1 90 ? 7.784 7.526 -3.501 1.00 86.31 90 LEU A O 1
ATOM 695 N N . CYS A 1 91 ? 7.006 9.387 -2.507 1.00 82.75 91 CYS A N 1
ATOM 696 C CA . CYS A 1 91 ? 6.610 10.061 -3.745 1.00 82.75 91 CYS A CA 1
ATOM 697 C C . CYS A 1 91 ? 7.806 10.262 -4.691 1.00 82.75 91 CYS A C 1
ATOM 699 O O . CYS A 1 91 ? 7.706 9.968 -5.885 1.00 82.75 91 CYS A O 1
ATOM 701 N N . ILE A 1 92 ? 8.956 10.697 -4.159 1.00 87.38 92 ILE A N 1
ATOM 702 C CA . ILE A 1 92 ? 10.203 10.839 -4.930 1.00 87.38 92 ILE A CA 1
ATOM 703 C C . ILE A 1 92 ? 10.658 9.476 -5.466 1.00 87.38 92 ILE A C 1
ATOM 705 O O . ILE A 1 92 ? 10.978 9.352 -6.649 1.00 87.38 92 ILE A O 1
ATOM 709 N N . GLY A 1 93 ? 10.646 8.439 -4.628 1.00 83.12 93 GLY A N 1
ATOM 710 C CA . GLY A 1 93 ? 11.009 7.077 -5.010 1.00 83.12 93 GLY A CA 1
ATOM 711 C C . GLY A 1 93 ? 10.150 6.548 -6.158 1.00 83.12 93 GLY A C 1
ATOM 712 O O . GLY A 1 93 ? 10.697 6.078 -7.154 1.00 83.12 93 GLY A O 1
ATOM 713 N N . VAL A 1 94 ? 8.822 6.694 -6.077 1.00 76.56 94 VAL A N 1
ATOM 714 C CA . VAL A 1 94 ? 7.882 6.301 -7.146 1.00 76.56 94 VAL A CA 1
ATOM 715 C C . VAL A 1 94 ? 8.151 7.071 -8.440 1.00 76.56 94 VAL A C 1
ATOM 717 O O . VAL A 1 94 ? 8.151 6.469 -9.520 1.00 76.56 94 VAL A O 1
ATOM 720 N N . PHE A 1 95 ? 8.406 8.380 -8.348 1.00 79.38 95 PHE A N 1
ATOM 721 C CA . PHE A 1 95 ? 8.723 9.219 -9.504 1.00 79.38 95 PHE A CA 1
ATOM 722 C C . PHE A 1 95 ? 10.015 8.766 -10.200 1.00 79.38 95 PHE A C 1
ATOM 724 O O . PHE A 1 95 ? 10.022 8.552 -11.416 1.00 79.38 95 PHE A O 1
ATOM 731 N N . LEU A 1 96 ? 11.086 8.538 -9.433 1.00 80.88 96 LEU A N 1
ATOM 732 C CA . LEU A 1 96 ? 12.366 8.049 -9.952 1.00 80.88 96 LEU A CA 1
ATOM 733 C C . LEU A 1 96 ? 12.233 6.656 -10.575 1.00 80.88 96 LEU A C 1
ATOM 735 O O . LEU A 1 96 ? 12.738 6.425 -11.676 1.00 80.88 96 LEU A O 1
ATOM 739 N N . LEU A 1 97 ? 11.514 5.744 -9.912 1.00 75.12 97 LEU A N 1
ATOM 740 C CA . LEU A 1 97 ? 11.275 4.391 -10.415 1.00 75.12 97 LEU A CA 1
ATOM 741 C C . LEU A 1 97 ? 10.533 4.449 -11.760 1.00 75.12 97 LEU A C 1
ATOM 743 O O . LEU A 1 97 ? 10.958 3.849 -12.749 1.00 75.12 97 LEU A O 1
ATOM 747 N N . SER A 1 98 ? 9.460 5.237 -11.827 1.00 68.38 98 SER A N 1
ATOM 748 C CA . SER A 1 98 ? 8.654 5.409 -13.041 1.00 68.38 98 SER A CA 1
ATOM 749 C C . SER A 1 98 ? 9.474 6.021 -14.184 1.00 68.38 98 SER A C 1
ATOM 751 O O . SER A 1 98 ? 9.422 5.534 -15.317 1.00 68.38 98 SER A O 1
ATOM 753 N N . GLY A 1 99 ? 10.297 7.032 -13.886 1.00 69.12 99 GLY A N 1
ATOM 754 C CA . GLY A 1 99 ? 11.204 7.662 -14.848 1.00 69.12 99 GLY A CA 1
ATOM 755 C C . GLY A 1 99 ? 12.279 6.713 -15.390 1.00 69.12 99 GLY A C 1
ATOM 756 O O . GLY A 1 99 ? 12.569 6.736 -16.592 1.00 69.12 99 GLY A O 1
ATOM 757 N N . ALA A 1 100 ? 12.824 5.836 -14.541 1.00 66.56 100 ALA A N 1
ATOM 758 C CA . ALA A 1 100 ? 13.788 4.812 -14.940 1.00 66.56 100 ALA A CA 1
ATOM 759 C C . ALA A 1 100 ? 13.166 3.773 -15.888 1.00 66.56 100 ALA A C 1
ATOM 761 O O . ALA A 1 100 ? 13.795 3.406 -16.878 1.00 66.56 100 ALA A O 1
ATOM 762 N N . SER A 1 101 ? 11.910 3.372 -15.664 1.00 58.91 101 SER A N 1
ATOM 763 C CA . SER A 1 101 ? 11.166 2.465 -16.560 1.00 58.91 101 SER A CA 1
ATOM 764 C C . SER A 1 101 ? 10.969 3.027 -17.971 1.00 58.91 101 SER A C 1
ATOM 766 O O . SER A 1 101 ? 11.009 2.305 -18.967 1.00 58.91 101 SER A O 1
ATOM 768 N N . LEU A 1 102 ? 10.795 4.347 -18.073 1.00 57.72 102 LEU A N 1
ATOM 769 C CA . LEU A 1 102 ? 10.619 5.062 -19.341 1.00 57.72 102 LEU A CA 1
ATOM 770 C C . LEU A 1 102 ? 11.938 5.262 -20.109 1.00 57.72 102 LEU A C 1
ATOM 772 O O . LEU A 1 102 ? 11.915 5.635 -21.286 1.00 57.72 102 LEU A O 1
ATOM 776 N N . SER A 1 103 ? 13.092 5.052 -19.470 1.00 59.19 103 SER A N 1
ATOM 777 C CA . SER A 1 103 ? 14.409 5.330 -20.056 1.00 59.19 103 SER A CA 1
ATOM 778 C C . SER A 1 103 ? 14.832 4.306 -21.133 1.00 59.19 103 SER A C 1
ATOM 780 O O . SER A 1 103 ? 15.213 4.732 -22.226 1.00 59.19 103 SER A O 1
ATOM 782 N N . PRO A 1 104 ? 14.680 2.977 -20.941 1.00 56.06 104 PRO A N 1
ATOM 783 C CA . PRO A 1 104 ? 14.919 1.987 -21.997 1.00 56.06 104 PRO A CA 1
ATOM 784 C C . PRO A 1 104 ? 13.979 2.152 -23.201 1.00 56.06 104 PRO A C 1
ATOM 786 O O . PRO A 1 104 ? 14.412 2.047 -24.348 1.00 56.06 104 PRO A O 1
ATOM 789 N N . ALA A 1 105 ? 12.703 2.476 -22.953 1.00 54.56 105 ALA A N 1
ATOM 790 C CA . ALA A 1 105 ? 11.700 2.674 -24.002 1.00 54.56 105 ALA A CA 1
ATOM 791 C C . ALA A 1 105 ? 11.983 3.921 -24.863 1.00 54.56 105 ALA A C 1
ATOM 793 O O . ALA A 1 105 ? 11.810 3.882 -26.082 1.00 54.56 105 ALA A O 1
ATOM 794 N N . ARG A 1 106 ? 12.485 5.009 -24.258 1.00 55.44 106 ARG A N 1
ATOM 795 C CA . ARG A 1 106 ? 12.979 6.185 -24.997 1.00 55.44 106 ARG A CA 1
ATOM 796 C C . ARG A 1 106 ? 14.231 5.872 -25.813 1.00 55.44 106 ARG A C 1
ATOM 798 O O . ARG A 1 106 ? 14.330 6.318 -26.952 1.00 55.44 106 ARG A O 1
ATOM 805 N N . ARG A 1 107 ? 15.154 5.074 -25.268 1.00 54.47 107 ARG A N 1
ATOM 806 C CA . ARG A 1 107 ? 16.415 4.728 -25.942 1.00 54.47 107 ARG A CA 1
ATOM 807 C C . ARG A 1 107 ? 16.186 3.914 -27.225 1.00 54.47 107 ARG A C 1
ATOM 809 O O . ARG A 1 107 ? 16.814 4.206 -28.232 1.00 54.47 107 ARG A O 1
ATOM 816 N N . LEU A 1 108 ? 15.227 2.982 -27.218 1.00 57.72 108 LEU A N 1
ATOM 817 C CA . LEU A 1 108 ? 14.854 2.171 -28.392 1.00 57.72 108 LEU A CA 1
ATOM 818 C C . LEU A 1 108 ? 14.057 2.932 -29.461 1.00 57.72 108 LEU A C 1
ATOM 820 O O . LEU A 1 108 ? 14.080 2.552 -30.631 1.00 57.72 108 LEU A O 1
ATOM 824 N N . LYS A 1 109 ? 13.322 3.977 -29.070 1.00 55.12 109 LYS A N 1
ATOM 825 C CA . LYS A 1 109 ? 12.625 4.852 -30.023 1.00 55.12 109 LYS A CA 1
ATOM 826 C C . LYS A 1 109 ? 13.604 5.817 -30.701 1.00 55.12 109 LYS A C 1
ATOM 828 O O . LYS A 1 109 ? 13.446 6.097 -31.881 1.00 55.12 109 LYS A O 1
ATOM 833 N N . ASN A 1 110 ? 14.635 6.255 -29.975 1.00 52.97 110 ASN A N 1
ATOM 834 C CA . ASN A 1 110 ? 15.692 7.124 -30.495 1.00 52.97 110 ASN A CA 1
ATOM 835 C C . ASN A 1 110 ? 16.633 6.402 -31.478 1.00 52.97 110 ASN A C 1
ATOM 837 O O . ASN A 1 110 ? 17.083 7.000 -32.441 1.00 52.97 110 ASN A O 1
ATOM 841 N N . THR A 1 111 ? 16.896 5.104 -31.291 1.00 57.50 111 THR A N 1
ATOM 842 C CA . THR A 1 111 ? 17.735 4.320 -32.219 1.00 57.50 111 THR A CA 1
ATOM 843 C C . THR A 1 111 ? 17.010 3.825 -33.473 1.00 57.50 111 THR A C 1
ATOM 845 O O . THR A 1 111 ? 17.673 3.392 -34.408 1.00 57.50 111 THR A O 1
ATOM 848 N N . ARG A 1 112 ? 15.670 3.871 -33.520 1.00 57.84 112 ARG A N 1
ATOM 849 C CA . ARG A 1 112 ? 14.872 3.500 -34.709 1.00 57.84 112 ARG A CA 1
ATOM 850 C C . ARG A 1 112 ? 14.515 4.669 -35.631 1.00 57.84 112 ARG A C 1
ATOM 852 O O . ARG A 1 112 ? 14.011 4.419 -36.716 1.00 57.84 112 ARG A O 1
ATOM 859 N N . ASN A 1 113 ? 14.786 5.903 -35.213 1.00 55.31 113 ASN A N 1
ATOM 860 C CA . ASN A 1 113 ? 14.772 7.089 -36.070 1.00 55.31 113 ASN A CA 1
ATOM 861 C C . ASN A 1 113 ? 16.137 7.791 -35.968 1.00 55.31 113 ASN A C 1
ATOM 863 O O . ASN A 1 113 ? 16.220 8.881 -35.398 1.00 55.31 113 ASN A O 1
ATOM 867 N N . PRO A 1 114 ? 17.229 7.170 -36.445 1.00 53.06 114 PRO A N 1
ATOM 868 C CA . PRO A 1 114 ? 18.400 7.953 -36.782 1.00 53.06 114 PRO A CA 1
ATOM 869 C C . PRO A 1 114 ? 18.040 8.758 -38.038 1.00 53.06 114 PRO A C 1
ATOM 871 O O . PRO A 1 114 ? 17.634 8.180 -39.046 1.00 53.06 114 PRO A O 1
ATOM 874 N N . LEU A 1 115 ? 18.091 10.085 -37.928 1.00 54.47 115 LEU A N 1
ATOM 875 C CA . LEU A 1 115 ? 18.202 10.965 -39.093 1.00 54.47 115 LEU A CA 1
ATOM 876 C C . LEU A 1 115 ? 19.387 10.530 -39.964 1.00 54.47 115 LEU A C 1
ATOM 878 O O . LEU A 1 115 ? 20.422 10.145 -39.370 1.00 54.47 115 LEU A O 1
#

InterPro domains:
  IPR018908 Putative transmembrane family 234 [PF10639] (22-97)
  IPR037185 Multidrug transporter EmrE superfamily [SSF103481] (27-101)

Organism: NCBI:txid100268